Protein AF-A0A917YXZ0-F1 (afdb_monomer_lite)

Radius of gyration: 35.31 Å; chains: 1; bounding box: 69×23×116 Å

Structure (mmCIF, N/CA/C/O backbone):
data_AF-A0A917YXZ0-F1
#
_entry.id   AF-A0A917YXZ0-F1
#
loop_
_atom_site.group_PDB
_atom_site.id
_atom_site.type_symbol
_atom_site.label_atom_id
_atom_site.label_alt_id
_atom_site.label_comp_id
_atom_site.label_asym_id
_atom_site.label_entity_id
_atom_site.label_seq_id
_atom_site.pdbx_PDB_ins_code
_atom_site.Cartn_x
_atom_site.Cartn_y
_atom_site.Cartn_z
_atom_site.occupancy
_atom_site.B_iso_or_equiv
_atom_site.auth_seq_id
_atom_site.auth_comp_id
_atom_site.auth_asym_id
_atom_site.auth_atom_id
_atom_site.pdbx_PDB_model_num
ATOM 1 N N . MET A 1 1 ? -21.995 -8.760 22.470 1.00 63.03 1 MET A N 1
ATOM 2 C CA . MET A 1 1 ? -20.571 -9.175 22.550 1.00 63.03 1 MET A CA 1
ATOM 3 C C . MET A 1 1 ? -20.069 -10.001 21.354 1.00 63.03 1 MET A C 1
ATOM 5 O O . MET A 1 1 ? -19.238 -9.494 20.611 1.00 63.03 1 MET A O 1
ATOM 9 N N . LYS A 1 2 ? -20.557 -11.235 21.106 1.00 75.56 2 LYS A N 1
ATOM 10 C CA . LYS A 1 2 ? -19.988 -12.137 20.068 1.00 75.56 2 LYS A CA 1
ATOM 11 C C . LYS A 1 2 ? -20.005 -11.567 18.636 1.00 75.56 2 LYS A C 1
ATOM 13 O O . LYS A 1 2 ? -19.029 -11.730 17.913 1.00 75.56 2 LYS A O 1
ATOM 18 N N . MET A 1 3 ? -21.069 -10.856 18.247 1.00 84.69 3 MET A N 1
ATOM 19 C CA . MET A 1 3 ? -21.196 -10.276 16.897 1.00 84.69 3 MET A CA 1
ATOM 20 C C . MET A 1 3 ? -20.240 -9.100 16.643 1.00 84.69 3 MET A C 1
ATOM 22 O O . MET A 1 3 ? -19.597 -9.068 15.599 1.00 84.69 3 MET A O 1
ATOM 26 N N . LEU A 1 4 ? -20.081 -8.177 17.602 1.00 87.94 4 LEU A N 1
ATOM 27 C CA . LEU A 1 4 ? -19.155 -7.043 17.466 1.00 87.94 4 LEU A CA 1
ATOM 28 C C . LEU A 1 4 ? -17.694 -7.508 17.440 1.00 87.94 4 LEU A C 1
ATOM 30 O O . LEU A 1 4 ? -16.920 -7.037 16.615 1.00 87.94 4 LEU A O 1
ATOM 34 N N . ASN A 1 5 ? -17.336 -8.489 18.274 1.00 88.56 5 ASN A N 1
ATOM 35 C CA . ASN A 1 5 ? -15.998 -9.086 18.254 1.00 88.56 5 ASN A CA 1
ATOM 36 C C . ASN A 1 5 ? -15.719 -9.820 16.935 1.00 88.56 5 ASN A C 1
ATOM 38 O O . ASN A 1 5 ? -14.632 -9.694 16.377 1.00 88.56 5 ASN A O 1
ATOM 42 N N . ARG A 1 6 ? -16.708 -10.544 16.393 1.00 92.00 6 ARG A N 1
ATOM 43 C CA . ARG A 1 6 ? -16.583 -11.186 15.077 1.00 92.00 6 ARG A CA 1
ATOM 44 C C . ARG A 1 6 ? -16.395 -10.156 13.964 1.00 92.00 6 ARG A C 1
ATOM 46 O O . ARG A 1 6 ? -15.565 -10.361 13.085 1.00 92.00 6 ARG A O 1
ATOM 53 N N . TYR A 1 7 ? -17.134 -9.051 14.018 1.00 94.12 7 TYR A N 1
ATOM 54 C CA . TYR A 1 7 ? -16.997 -7.963 13.056 1.00 94.12 7 TYR A CA 1
ATOM 55 C C . TYR A 1 7 ? -15.631 -7.273 13.161 1.00 94.12 7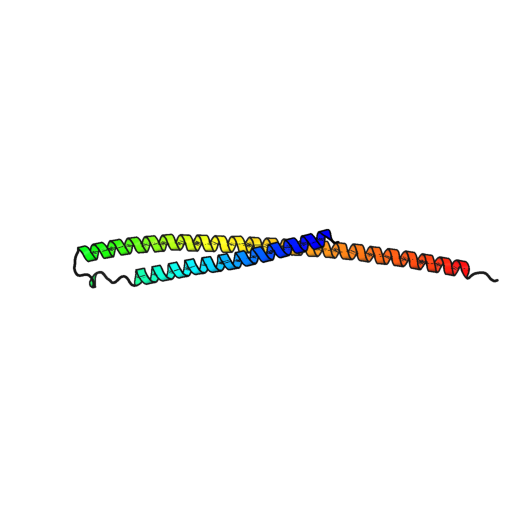 TYR A C 1
ATOM 57 O O . TYR A 1 7 ? -14.982 -7.081 12.141 1.00 94.12 7 TYR A O 1
ATOM 65 N N . LEU A 1 8 ? -15.149 -6.979 14.372 1.00 93.31 8 LEU A N 1
ATOM 66 C CA . LEU A 1 8 ? -13.801 -6.447 14.603 1.00 93.31 8 LEU A CA 1
ATOM 67 C C . LEU A 1 8 ? -12.717 -7.359 14.018 1.00 93.31 8 LEU A C 1
ATOM 69 O O . LEU A 1 8 ? -11.846 -6.874 13.303 1.00 93.31 8 LEU A O 1
ATOM 73 N N . ASN A 1 9 ? -12.813 -8.673 14.236 1.00 94.56 9 ASN A N 1
ATOM 74 C CA . ASN A 1 9 ? -11.885 -9.636 13.638 1.00 94.56 9 ASN A CA 1
ATOM 75 C C . ASN A 1 9 ? -11.921 -9.600 12.105 1.00 94.56 9 ASN A C 1
ATOM 77 O O . ASN A 1 9 ? -10.871 -9.612 11.469 1.00 94.56 9 ASN A O 1
ATOM 81 N N . LEU A 1 10 ? -13.110 -9.503 11.503 1.00 96.19 10 LEU A N 1
ATOM 82 C CA . LEU A 1 10 ? -13.244 -9.369 10.050 1.00 96.19 10 LEU A CA 1
ATOM 83 C C . LEU A 1 10 ? -12.592 -8.074 9.541 1.00 96.19 10 LEU A C 1
ATOM 85 O O . LEU A 1 10 ? -11.908 -8.076 8.519 1.00 96.19 10 LEU A O 1
ATOM 89 N N . GLN A 1 11 ? -12.777 -6.963 10.256 1.00 95.88 11 GLN A N 1
ATOM 90 C CA . GLN A 1 11 ? -12.166 -5.686 9.893 1.00 95.88 11 GLN A CA 1
ATOM 91 C C . GLN A 1 11 ? -10.645 -5.678 10.101 1.00 95.88 11 GLN A C 1
ATOM 93 O O . GLN A 1 11 ? -9.934 -4.999 9.356 1.00 95.88 11 GLN A O 1
ATOM 98 N N . GLN A 1 12 ? -10.131 -6.443 11.066 1.00 95.62 12 GLN A N 1
ATOM 99 C CA . GLN A 1 12 ? -8.696 -6.649 11.238 1.00 95.62 12 GLN A CA 1
ATOM 100 C C . GLN A 1 12 ? -8.116 -7.456 10.073 1.00 95.62 12 GLN A C 1
ATOM 102 O O . GLN A 1 12 ? -7.191 -6.992 9.421 1.00 95.62 12 GLN A O 1
ATOM 107 N N . GLN A 1 13 ? -8.738 -8.583 9.715 1.00 97.12 13 GLN A N 1
ATOM 108 C CA . GLN A 1 13 ? -8.329 -9.384 8.554 1.00 97.12 13 GLN A CA 1
ATOM 109 C C . GLN A 1 13 ? -8.344 -8.572 7.252 1.00 97.12 13 GLN A C 1
ATOM 111 O O . GLN A 1 13 ? -7.456 -8.706 6.409 1.00 97.12 13 GLN A O 1
ATOM 116 N N . LYS A 1 14 ? -9.343 -7.695 7.087 1.00 97.00 14 LYS A N 1
ATOM 117 C CA . LYS A 1 14 ? -9.402 -6.763 5.958 1.00 97.00 14 LYS A CA 1
ATOM 118 C C . LYS A 1 14 ? -8.198 -5.820 5.950 1.00 97.00 14 LYS A C 1
ATOM 120 O O . LYS A 1 14 ? -7.594 -5.636 4.896 1.00 97.00 14 LYS A O 1
ATOM 125 N N . LEU A 1 15 ? -7.845 -5.237 7.096 1.00 97.31 15 LEU A N 1
ATOM 126 C CA . LEU A 1 15 ? -6.673 -4.370 7.218 1.00 97.31 15 LEU A CA 1
ATOM 127 C C . LEU A 1 15 ? -5.381 -5.128 6.882 1.00 97.31 15 LEU A C 1
ATOM 129 O O . LEU A 1 15 ? -4.575 -4.619 6.107 1.00 97.31 15 LEU A O 1
ATOM 133 N N . ASP A 1 16 ? -5.227 -6.355 7.376 1.00 97.62 16 ASP A N 1
ATOM 134 C CA . ASP A 1 16 ? -4.055 -7.193 7.103 1.00 97.62 16 ASP A CA 1
ATOM 135 C C . ASP A 1 16 ? -3.930 -7.491 5.597 1.00 97.62 16 ASP A C 1
ATOM 137 O O . ASP A 1 16 ? -2.865 -7.335 4.997 1.00 97.62 16 ASP A O 1
ATOM 141 N N . SER A 1 17 ? -5.043 -7.828 4.937 1.00 97.94 17 SER A N 1
ATOM 142 C CA . SER A 1 17 ? -5.088 -8.018 3.481 1.00 97.94 17 SER A CA 1
ATOM 143 C C . SER A 1 17 ? -4.730 -6.736 2.714 1.00 97.94 17 SER A C 1
ATOM 145 O O . SER A 1 17 ? -3.980 -6.771 1.733 1.00 97.94 17 SER A O 1
ATOM 147 N N . MET A 1 18 ? -5.204 -5.577 3.181 1.00 97.81 18 MET A N 1
ATOM 148 C CA . MET A 1 18 ? -4.860 -4.280 2.595 1.00 97.81 18 MET A CA 1
ATOM 149 C C . MET A 1 18 ? -3.369 -3.945 2.750 1.00 97.81 18 MET A C 1
ATOM 151 O O . MET A 1 18 ? -2.782 -3.394 1.818 1.00 97.81 18 MET A O 1
ATOM 155 N N . GLN A 1 19 ? -2.747 -4.307 3.875 1.00 97.06 19 GLN A N 1
ATOM 156 C CA . GLN A 1 19 ? -1.309 -4.140 4.109 1.00 97.06 19 GLN A CA 1
ATOM 157 C C . GLN A 1 19 ? -0.470 -5.072 3.228 1.00 97.06 19 GLN A C 1
ATOM 159 O O . GLN A 1 19 ? 0.533 -4.648 2.655 1.00 97.06 19 GLN A O 1
ATOM 164 N N . GLN A 1 20 ? -0.905 -6.318 3.031 1.00 97.88 20 GLN A N 1
ATOM 165 C CA . GLN A 1 20 ? -0.258 -7.221 2.075 1.00 97.88 20 GLN A CA 1
ATOM 166 C C . GLN A 1 20 ? -0.314 -6.658 0.650 1.00 97.88 20 GLN A C 1
ATOM 168 O O . GLN A 1 20 ? 0.680 -6.694 -0.077 1.00 97.88 20 GLN A O 1
ATOM 173 N N . ARG A 1 21 ? -1.461 -6.094 0.245 1.00 97.19 21 ARG A N 1
ATOM 174 C CA . ARG A 1 21 ? -1.584 -5.401 -1.045 1.00 97.19 21 ARG A CA 1
ATOM 175 C C . ARG A 1 21 ? -0.655 -4.188 -1.128 1.00 97.19 21 ARG A C 1
ATOM 177 O O . ARG A 1 21 ? -0.019 -4.014 -2.162 1.00 97.19 21 ARG A O 1
ATOM 184 N N . GLN A 1 22 ? -0.540 -3.393 -0.062 1.00 97.25 22 GLN A N 1
ATOM 185 C CA . GLN A 1 22 ? 0.388 -2.256 0.002 1.00 97.25 22 GLN A CA 1
ATOM 186 C C . GLN A 1 22 ? 1.829 -2.696 -0.283 1.00 97.25 22 GLN A C 1
ATOM 188 O O . GLN A 1 22 ? 2.493 -2.100 -1.125 1.00 97.25 22 GLN A O 1
ATOM 193 N N . SER A 1 23 ? 2.285 -3.773 0.362 1.00 97.50 23 SER A N 1
ATOM 194 C CA . SER A 1 23 ? 3.632 -4.315 0.153 1.00 97.50 23 SER A CA 1
ATOM 195 C C . SER A 1 23 ? 3.855 -4.767 -1.296 1.00 97.50 23 SER A C 1
ATOM 197 O O . SER A 1 23 ? 4.877 -4.438 -1.898 1.00 97.50 23 SER A O 1
ATOM 199 N N . LYS A 1 24 ? 2.870 -5.443 -1.904 1.00 98.12 24 LYS A N 1
ATOM 200 C CA . LYS A 1 24 ? 2.939 -5.837 -3.322 1.00 98.12 24 LYS A CA 1
ATOM 201 C C . LYS A 1 24 ? 3.044 -4.629 -4.254 1.00 98.12 24 LYS A C 1
ATOM 203 O O . LYS A 1 24 ? 3.862 -4.646 -5.167 1.00 98.12 24 LYS A O 1
ATOM 208 N N . LEU A 1 25 ? 2.250 -3.584 -4.015 1.00 98.06 25 LEU A N 1
ATOM 209 C CA . LEU A 1 25 ? 2.283 -2.355 -4.814 1.00 98.06 25 LEU A CA 1
ATOM 210 C C . LEU A 1 25 ? 3.615 -1.611 -4.665 1.00 98.06 25 LEU A C 1
ATOM 212 O O . LEU A 1 25 ? 4.152 -1.125 -5.654 1.00 98.06 25 LEU A O 1
ATOM 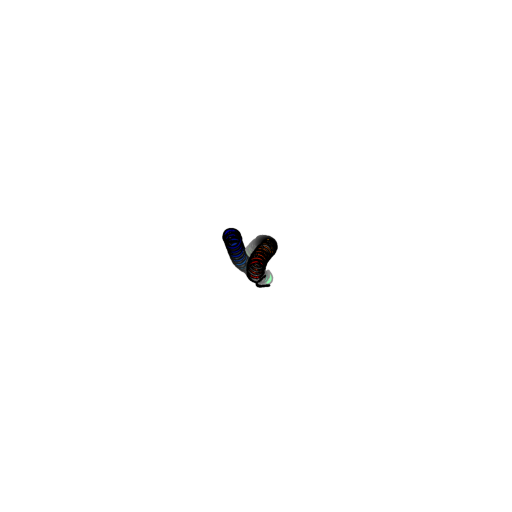216 N N . GLN A 1 26 ? 4.182 -1.563 -3.458 1.00 97.81 26 GLN A N 1
ATOM 217 C CA . GLN A 1 26 ? 5.509 -0.982 -3.228 1.00 97.81 26 GLN A CA 1
ATOM 218 C C . GLN A 1 26 ? 6.596 -1.741 -3.989 1.00 97.81 26 GLN A C 1
ATOM 220 O O . GLN A 1 26 ? 7.448 -1.122 -4.620 1.00 97.81 26 GLN A O 1
ATOM 225 N N . HIS A 1 27 ? 6.540 -3.076 -3.980 1.00 98.06 27 HIS A N 1
ATOM 226 C CA . HIS A 1 27 ? 7.477 -3.885 -4.750 1.00 98.06 27 HIS A CA 1
ATOM 227 C C . HIS A 1 27 ? 7.337 -3.639 -6.258 1.00 98.06 27 HIS A C 1
ATOM 229 O O . HIS A 1 27 ? 8.340 -3.474 -6.943 1.00 98.06 27 HIS A O 1
ATOM 235 N N . GLN A 1 28 ? 6.107 -3.551 -6.772 1.00 97.75 28 GLN A N 1
ATOM 236 C CA . GLN A 1 28 ? 5.859 -3.208 -8.177 1.00 97.75 28 GLN A CA 1
ATOM 237 C C . GLN A 1 28 ? 6.398 -1.820 -8.530 1.00 97.75 28 GLN A C 1
ATOM 239 O O . GLN A 1 28 ? 7.087 -1.675 -9.532 1.00 97.75 28 GLN A O 1
ATOM 244 N N . HIS A 1 29 ? 6.147 -0.813 -7.693 1.00 98.19 29 HIS A N 1
ATOM 245 C CA . HIS A 1 29 ? 6.694 0.525 -7.896 1.00 98.19 29 HIS A CA 1
ATOM 246 C C . HIS A 1 29 ? 8.228 0.505 -7.960 1.00 98.19 29 HIS A C 1
ATOM 248 O O . HIS A 1 29 ? 8.802 1.076 -8.886 1.00 98.19 29 HIS A O 1
ATOM 254 N N . GLN A 1 30 ? 8.886 -0.222 -7.048 1.00 98.06 30 GLN A N 1
ATOM 255 C CA . GLN A 1 30 ? 10.340 -0.381 -7.076 1.00 98.06 30 GLN A CA 1
ATOM 256 C C . GLN A 1 30 ? 10.821 -1.033 -8.378 1.00 98.06 30 GLN A C 1
ATOM 258 O O . GLN A 1 30 ? 11.753 -0.530 -8.996 1.00 98.06 30 GLN A O 1
ATOM 263 N N . GLN A 1 31 ? 10.154 -2.093 -8.844 1.00 98.12 31 GLN A N 1
ATOM 264 C CA . GLN A 1 31 ? 10.493 -2.733 -10.118 1.00 98.12 31 GLN A CA 1
ATOM 265 C C . GLN A 1 31 ? 10.382 -1.765 -11.304 1.00 98.12 31 GLN A C 1
ATOM 267 O O . GLN A 1 31 ? 11.228 -1.790 -12.198 1.00 98.12 31 GLN A O 1
ATOM 272 N N . GLU A 1 32 ? 9.358 -0.906 -11.338 1.00 97.81 32 GLU A N 1
ATOM 273 C CA . GLU A 1 32 ? 9.223 0.085 -12.411 1.00 97.81 32 GLU A CA 1
ATOM 274 C C . GLU A 1 32 ? 10.314 1.168 -12.338 1.00 97.81 32 GLU A C 1
ATOM 276 O O . GLU A 1 32 ? 10.798 1.600 -13.389 1.00 97.81 32 GLU A O 1
ATOM 281 N N . CYS A 1 33 ? 10.736 1.571 -11.133 1.00 97.75 33 CYS A N 1
ATOM 282 C CA . CYS A 1 33 ? 11.871 2.476 -10.918 1.00 97.75 33 CYS A CA 1
ATOM 283 C C . CYS A 1 33 ? 13.194 1.849 -11.376 1.00 97.75 33 CYS A C 1
ATOM 285 O O . CYS A 1 33 ? 13.972 2.498 -12.076 1.00 97.75 33 CYS A O 1
ATOM 287 N N . ASP A 1 34 ? 13.430 0.580 -11.039 1.00 97.94 34 ASP A N 1
ATOM 288 C CA . ASP A 1 34 ? 14.635 -0.150 -11.439 1.00 97.94 34 ASP A CA 1
ATOM 289 C C . ASP A 1 34 ? 14.708 -0.284 -12.966 1.00 97.94 34 ASP A C 1
ATOM 291 O O . ASP A 1 34 ? 15.752 -0.024 -13.566 1.00 97.94 34 ASP A O 1
ATOM 295 N N . ARG A 1 35 ? 13.582 -0.604 -13.622 1.00 97.12 35 ARG A N 1
ATOM 296 C CA . ARG A 1 35 ? 13.488 -0.631 -15.092 1.00 97.12 35 ARG A CA 1
ATOM 297 C C . ARG A 1 35 ? 13.787 0.728 -15.713 1.00 97.12 35 ARG A C 1
ATOM 299 O O . ARG A 1 35 ? 14.505 0.789 -16.708 1.00 97.12 35 ARG A O 1
ATOM 306 N N . LEU A 1 36 ? 13.252 1.813 -15.149 1.00 97.19 36 LEU A N 1
ATOM 307 C CA . LEU A 1 36 ? 13.542 3.162 -15.637 1.00 97.19 36 LEU A CA 1
ATOM 308 C C . LEU A 1 36 ? 15.036 3.483 -15.520 1.00 97.19 36 LEU A C 1
ATOM 310 O O . LEU A 1 36 ? 15.629 3.967 -16.480 1.00 97.19 36 LEU A O 1
ATOM 314 N N . SER A 1 37 ? 15.647 3.160 -14.378 1.00 96.38 37 SER A N 1
ATOM 315 C CA . SER A 1 37 ? 17.081 3.348 -14.141 1.00 96.38 37 SER A CA 1
ATOM 316 C C . SER A 1 37 ? 17.926 2.576 -15.159 1.00 96.38 37 SER A C 1
ATOM 318 O O . SER A 1 37 ? 18.840 3.138 -15.760 1.00 96.38 37 SER A O 1
ATOM 320 N N . GLN A 1 38 ? 17.575 1.318 -15.444 1.00 95.25 38 GLN A N 1
ATOM 321 C CA . GLN A 1 38 ? 18.248 0.515 -16.470 1.00 95.25 38 GLN A CA 1
ATOM 322 C C . GLN A 1 38 ? 18.114 1.133 -17.867 1.00 95.25 38 GLN A C 1
ATOM 324 O O . GLN A 1 38 ? 19.109 1.250 -18.581 1.00 95.25 38 GLN A O 1
ATOM 329 N N . LEU A 1 39 ? 16.915 1.580 -18.261 1.00 94.00 39 LEU A N 1
ATOM 330 C CA . LEU A 1 39 ? 16.711 2.245 -19.553 1.00 94.00 39 LEU A CA 1
ATOM 331 C C . LEU A 1 39 ? 17.529 3.535 -19.668 1.00 94.00 39 LEU A C 1
ATOM 333 O O . LEU A 1 39 ? 18.133 3.785 -20.710 1.00 94.00 39 LEU A O 1
ATOM 337 N N . GLN A 1 40 ? 17.605 4.324 -18.596 1.00 92.62 40 GLN A N 1
ATOM 338 C CA . GLN A 1 40 ? 18.422 5.535 -18.549 1.00 92.62 40 GLN A CA 1
ATOM 339 C C . GLN A 1 40 ? 19.916 5.216 -18.662 1.00 92.62 40 GLN A C 1
ATOM 341 O O . GLN A 1 40 ? 20.614 5.866 -19.434 1.00 92.62 40 GLN A O 1
ATOM 346 N N . GLN A 1 41 ? 20.399 4.177 -17.975 1.00 91.81 41 GLN A N 1
ATOM 347 C CA . GLN A 1 41 ? 21.782 3.712 -18.106 1.00 91.81 41 GLN A CA 1
ATOM 348 C C . GLN A 1 41 ? 22.098 3.261 -19.537 1.00 91.81 41 GLN A C 1
ATOM 350 O O . GLN A 1 41 ? 23.128 3.647 -20.086 1.00 91.81 41 GLN A O 1
ATOM 355 N N . HIS A 1 42 ? 21.200 2.507 -20.178 1.00 89.31 42 HIS A N 1
ATOM 356 C CA . HIS A 1 42 ? 21.349 2.123 -21.584 1.00 89.31 42 HIS A CA 1
ATOM 357 C C . HIS A 1 42 ? 21.337 3.336 -22.522 1.00 89.31 42 HIS A C 1
ATOM 359 O O . HIS A 1 42 ? 22.154 3.405 -23.440 1.00 89.31 42 HIS A O 1
ATOM 365 N N . ALA A 1 43 ? 20.460 4.312 -22.275 1.00 86.94 43 ALA A N 1
ATOM 366 C CA . ALA A 1 43 ? 20.400 5.547 -23.048 1.00 86.94 43 ALA A CA 1
ATOM 367 C C . ALA A 1 43 ? 21.701 6.359 -22.932 1.00 86.94 43 ALA A C 1
ATOM 369 O O . ALA A 1 43 ? 22.203 6.855 -23.939 1.00 86.94 43 ALA A O 1
ATOM 370 N N . SER A 1 44 ? 22.281 6.448 -21.732 1.00 85.44 44 SER A N 1
ATOM 371 C CA . SER A 1 44 ? 23.578 7.097 -21.501 1.00 85.44 44 SER A CA 1
ATOM 372 C C . SER A 1 44 ? 24.760 6.299 -22.061 1.00 85.44 44 SER A C 1
ATOM 374 O O . SER A 1 44 ? 25.765 6.891 -22.444 1.00 85.44 44 SER A O 1
ATOM 376 N N . GLY A 1 45 ? 24.648 4.969 -22.124 1.00 83.81 45 GLY A N 1
ATOM 377 C CA . GLY A 1 45 ? 25.670 4.072 -22.666 1.00 83.81 45 GLY A CA 1
ATOM 378 C C . GLY A 1 45 ? 25.709 3.998 -24.196 1.00 83.81 45 GLY A C 1
ATOM 379 O O . GLY A 1 45 ? 26.678 3.482 -24.754 1.00 83.81 45 GLY A O 1
ATOM 380 N N . LEU A 1 46 ? 24.691 4.514 -24.896 1.00 80.62 46 LEU A N 1
ATOM 381 C CA . LEU A 1 46 ? 24.713 4.640 -26.353 1.00 80.62 46 LEU A CA 1
ATOM 382 C C . LEU A 1 46 ? 25.815 5.613 -26.778 1.00 80.62 46 LEU A C 1
ATOM 384 O O . LEU A 1 46 ? 25.670 6.831 -26.636 1.00 80.62 46 LEU A O 1
ATOM 388 N N . GLY A 1 47 ? 26.890 5.046 -27.334 1.00 66.19 47 GLY A N 1
ATOM 389 C CA . GLY A 1 47 ? 28.098 5.746 -27.763 1.00 66.19 47 GLY A CA 1
ATOM 390 C C . GLY A 1 47 ? 27.848 7.006 -28.592 1.00 66.19 47 GLY A C 1
ATOM 391 O O . GLY A 1 47 ? 26.789 7.222 -29.182 1.00 66.19 47 GLY A O 1
ATOM 392 N N . ASN A 1 48 ? 28.850 7.878 -28.617 1.00 67.75 48 ASN A N 1
ATOM 393 C CA . ASN A 1 48 ? 28.770 9.162 -29.303 1.00 67.75 48 ASN A CA 1
ATOM 394 C C . ASN A 1 48 ? 28.870 8.979 -30.823 1.00 67.75 48 ASN A C 1
ATOM 396 O O . ASN A 1 48 ? 29.464 8.012 -31.300 1.00 67.75 48 ASN A O 1
ATOM 400 N N . ALA A 1 49 ? 28.361 9.949 -31.591 1.00 62.09 49 ALA A N 1
ATOM 401 C CA . ALA A 1 49 ? 28.469 9.968 -33.056 1.00 62.09 49 ALA A CA 1
ATOM 402 C C . ALA A 1 49 ? 29.916 9.766 -33.562 1.00 62.09 49 ALA A C 1
ATOM 404 O O . ALA A 1 49 ? 30.127 9.226 -34.639 1.00 62.09 49 ALA A O 1
ATOM 405 N N . SER A 1 50 ? 30.915 10.108 -32.747 1.00 61.84 50 SER A N 1
ATOM 406 C CA . SER A 1 50 ? 32.345 9.904 -32.998 1.00 61.84 50 SER A CA 1
ATOM 407 C C . SER A 1 50 ? 32.810 8.440 -33.022 1.00 61.84 50 SER A C 1
ATOM 409 O O . SER A 1 50 ? 33.933 8.180 -33.437 1.00 61.84 50 SER A O 1
ATOM 411 N N . THR A 1 51 ? 31.981 7.483 -32.598 1.00 67.25 51 THR A N 1
ATOM 412 C CA . THR A 1 51 ? 32.285 6.038 -32.685 1.00 67.25 51 THR A CA 1
ATOM 413 C C . THR A 1 51 ? 31.738 5.378 -33.952 1.00 67.25 51 THR A C 1
ATOM 415 O O . THR A 1 51 ? 32.083 4.235 -34.243 1.00 67.25 51 THR A O 1
ATOM 418 N N . VAL A 1 52 ? 30.910 6.086 -34.729 1.00 75.12 52 VAL A N 1
ATOM 419 C CA . VAL A 1 52 ? 30.240 5.544 -35.913 1.00 75.12 52 VAL A CA 1
ATOM 420 C C . VAL A 1 52 ? 30.633 6.350 -37.148 1.00 75.12 52 VAL A C 1
ATOM 422 O O . VAL A 1 52 ? 30.162 7.459 -37.366 1.00 75.12 52 VAL A O 1
ATOM 425 N N . ASN A 1 53 ? 31.485 5.763 -37.987 1.00 76.44 53 ASN A N 1
ATOM 426 C CA . ASN A 1 53 ? 32.095 6.452 -39.131 1.00 76.44 53 ASN A CA 1
ATOM 427 C C . ASN A 1 53 ? 31.289 6.353 -40.440 1.00 76.44 53 ASN A C 1
ATOM 429 O O . ASN A 1 53 ? 31.782 6.759 -41.490 1.00 76.44 53 ASN A O 1
ATOM 433 N N . ASN A 1 54 ? 30.073 5.796 -40.418 1.00 84.69 54 ASN A N 1
ATOM 434 C CA . ASN A 1 54 ? 29.231 5.670 -41.609 1.00 84.69 54 ASN A CA 1
ATOM 435 C C . ASN A 1 54 ? 27.843 6.302 -41.409 1.00 84.69 54 ASN A C 1
ATOM 437 O O . ASN A 1 54 ? 27.267 6.278 -40.321 1.00 84.69 54 ASN A O 1
ATOM 441 N N . ALA A 1 55 ? 27.301 6.880 -42.485 1.00 82.00 55 ALA A N 1
ATOM 442 C CA . ALA A 1 55 ? 26.045 7.631 -42.449 1.00 82.00 55 ALA A CA 1
ATOM 443 C C . ALA A 1 55 ? 24.843 6.771 -42.017 1.00 82.00 55 ALA A C 1
ATOM 445 O O . ALA A 1 55 ? 24.020 7.225 -41.225 1.00 82.00 55 ALA A O 1
ATOM 446 N N . MET A 1 56 ? 24.771 5.510 -42.467 1.00 86.00 56 MET A N 1
ATOM 447 C CA . MET A 1 56 ? 23.710 4.586 -42.042 1.00 86.00 56 MET A CA 1
ATOM 448 C C . MET A 1 56 ? 23.778 4.272 -40.545 1.00 86.00 56 MET A C 1
ATOM 450 O O . MET A 1 56 ? 22.751 4.216 -39.876 1.00 86.00 56 MET A O 1
ATOM 454 N N . GLY A 1 57 ? 24.973 4.096 -39.987 1.00 84.19 57 GLY A N 1
ATOM 455 C CA . GLY A 1 57 ? 25.150 3.848 -38.564 1.00 84.19 57 GLY A CA 1
ATOM 456 C C . GLY A 1 57 ? 24.787 5.068 -37.720 1.00 84.19 57 GLY A C 1
ATOM 457 O O . GLY A 1 57 ? 24.173 4.905 -36.671 1.00 84.19 57 GLY A O 1
ATOM 458 N N . LEU A 1 58 ? 25.095 6.283 -38.185 1.00 84.44 58 LEU A N 1
ATOM 459 C CA . LEU A 1 58 ? 24.659 7.521 -37.529 1.00 84.44 58 LEU A CA 1
ATOM 460 C C . LEU A 1 58 ? 23.131 7.665 -37.549 1.00 84.44 58 LEU A C 1
ATOM 462 O O . LEU A 1 58 ? 22.534 8.024 -36.533 1.00 84.44 58 LEU A O 1
ATOM 466 N N . GLN A 1 59 ? 22.489 7.329 -38.671 1.00 86.25 59 GLN A N 1
ATOM 467 C CA . GLN A 1 59 ? 21.031 7.322 -38.790 1.00 86.25 59 GLN A CA 1
ATOM 468 C C . GLN A 1 59 ? 20.392 6.287 -37.852 1.00 86.25 59 GLN A C 1
ATOM 470 O O . GLN A 1 59 ? 19.453 6.614 -37.125 1.00 86.25 59 GLN A O 1
ATOM 475 N N . ASN A 1 60 ? 20.937 5.069 -37.806 1.00 87.69 60 ASN A N 1
ATOM 476 C CA . ASN A 1 60 ? 20.476 4.013 -36.904 1.00 87.69 60 ASN A CA 1
ATOM 477 C C . ASN A 1 60 ? 20.664 4.408 -35.435 1.00 87.69 60 ASN A C 1
ATOM 479 O O . ASN A 1 60 ? 19.742 4.258 -34.639 1.00 87.69 60 ASN A O 1
ATOM 483 N N . LEU A 1 61 ? 21.823 4.965 -35.076 1.00 87.12 61 LEU A N 1
ATOM 484 C CA . LEU A 1 61 ? 22.099 5.447 -33.724 1.00 87.12 61 LEU A CA 1
ATOM 485 C C . LEU A 1 61 ? 21.114 6.548 -33.307 1.00 87.12 61 LEU A C 1
ATOM 487 O O . LEU A 1 61 ? 20.605 6.524 -32.187 1.00 87.12 61 LEU A O 1
ATOM 491 N N . SER A 1 62 ? 20.811 7.485 -34.210 1.00 86.56 62 SER A N 1
ATOM 492 C CA . SER A 1 62 ? 19.802 8.524 -33.982 1.00 86.56 62 SER A CA 1
ATOM 493 C C . SER A 1 62 ? 18.417 7.919 -33.757 1.00 86.56 62 SER A C 1
ATOM 495 O O . SER A 1 62 ? 17.753 8.270 -32.786 1.00 86.56 62 SER A O 1
ATOM 497 N N . ALA A 1 63 ? 17.990 6.986 -34.612 1.00 88.75 63 ALA A N 1
ATOM 498 C CA . ALA A 1 63 ? 16.684 6.341 -34.494 1.00 88.75 63 ALA A CA 1
ATOM 499 C C . ALA A 1 63 ? 16.549 5.561 -33.177 1.00 88.75 63 ALA A C 1
ATOM 501 O O . ALA A 1 63 ? 15.543 5.688 -32.478 1.00 88.75 63 ALA A O 1
ATOM 502 N N . VAL A 1 64 ? 17.589 4.815 -32.797 1.00 89.88 64 VAL A N 1
ATOM 503 C CA . VAL A 1 64 ? 17.638 4.062 -31.538 1.00 89.88 64 VAL A CA 1
ATOM 504 C C . VAL A 1 64 ? 17.609 5.000 -30.329 1.00 89.88 64 VAL A C 1
ATOM 506 O O . VAL A 1 64 ? 16.887 4.725 -29.374 1.00 89.88 64 VAL A O 1
ATOM 509 N N . ARG A 1 65 ? 18.320 6.136 -30.366 1.00 89.69 65 ARG A N 1
ATOM 510 C CA . ARG A 1 65 ? 18.257 7.154 -29.301 1.00 89.69 65 ARG A CA 1
ATOM 511 C C . ARG A 1 65 ? 16.850 7.709 -29.124 1.00 89.69 65 ARG A C 1
ATOM 513 O O . ARG A 1 65 ? 16.360 7.746 -28.000 1.00 89.69 65 ARG A O 1
ATOM 520 N N . THR A 1 66 ? 16.187 8.090 -30.215 1.00 90.62 66 THR A N 1
ATOM 521 C CA . THR A 1 66 ? 14.808 8.590 -30.159 1.00 90.62 66 THR A CA 1
ATOM 522 C C . THR A 1 66 ? 13.853 7.539 -29.591 1.00 90.62 66 THR A C 1
ATOM 524 O O . THR A 1 66 ? 13.034 7.857 -28.732 1.00 90.62 66 THR A O 1
ATOM 527 N N . GLN A 1 67 ? 13.981 6.276 -30.011 1.00 92.25 67 GLN A N 1
ATOM 528 C CA . GLN A 1 67 ? 13.159 5.181 -29.485 1.00 92.25 67 GLN A CA 1
ATOM 529 C C . GLN A 1 67 ? 13.406 4.933 -27.993 1.00 92.25 67 GLN A C 1
ATOM 531 O O . GLN A 1 67 ? 12.452 4.801 -27.230 1.00 92.25 67 GLN A O 1
ATOM 536 N N . LEU A 1 68 ? 14.666 4.902 -27.554 1.00 92.12 68 LEU A N 1
ATOM 537 C CA . LEU A 1 68 ? 14.998 4.715 -26.141 1.00 92.12 68 LEU A CA 1
ATOM 538 C C . LEU A 1 68 ? 14.532 5.882 -25.276 1.00 92.12 68 LEU A C 1
ATOM 540 O O . LEU A 1 68 ? 14.044 5.654 -24.173 1.00 92.12 68 LEU A O 1
ATOM 544 N N . GLN A 1 69 ? 14.613 7.113 -25.777 1.00 91.88 69 GLN A N 1
ATOM 545 C CA . GLN A 1 69 ? 14.073 8.271 -25.075 1.00 91.88 69 GLN A CA 1
ATOM 546 C C . GLN A 1 69 ? 12.550 8.165 -24.906 1.00 91.88 69 GLN A C 1
ATOM 548 O O . GLN A 1 69 ? 12.055 8.331 -23.792 1.00 91.88 69 GLN A O 1
ATOM 553 N N . ALA A 1 70 ? 11.821 7.780 -25.958 1.00 94.62 70 ALA A N 1
ATOM 554 C CA . ALA A 1 70 ? 10.380 7.538 -25.870 1.00 94.62 70 ALA A CA 1
ATOM 555 C C . ALA A 1 70 ? 10.035 6.409 -24.875 1.00 94.62 70 ALA A C 1
ATOM 557 O O . ALA A 1 70 ? 9.076 6.520 -24.110 1.00 94.62 70 ALA A O 1
ATOM 558 N N . LEU A 1 71 ? 10.839 5.339 -24.833 1.00 95.56 71 LEU A N 1
ATOM 559 C CA . LEU A 1 71 ? 10.682 4.261 -23.851 1.00 95.56 71 LEU A CA 1
ATOM 560 C C . LEU A 1 71 ? 10.931 4.743 -22.417 1.00 95.56 71 LEU A C 1
ATOM 562 O O . LEU A 1 71 ? 10.166 4.384 -21.523 1.00 95.56 71 LEU A O 1
ATOM 566 N N . CYS A 1 72 ? 11.953 5.572 -22.186 1.00 95.88 72 CYS A N 1
ATOM 567 C CA . CYS A 1 72 ? 12.210 6.193 -20.885 1.00 95.88 72 CYS A CA 1
ATOM 568 C C . CYS A 1 72 ? 11.031 7.060 -20.431 1.00 95.88 72 CYS A C 1
ATOM 570 O O . CYS A 1 72 ? 10.601 6.954 -19.284 1.00 95.88 72 CYS A O 1
ATOM 572 N N . GLU A 1 73 ? 10.478 7.886 -21.319 1.00 96.06 73 GLU A N 1
ATOM 573 C CA . GLU A 1 73 ? 9.317 8.731 -21.019 1.00 96.06 73 GLU A CA 1
ATOM 574 C C . GLU A 1 73 ? 8.086 7.885 -20.668 1.00 96.06 73 GLU A C 1
ATOM 576 O O . GLU A 1 73 ? 7.460 8.089 -19.625 1.00 96.06 73 GLU A O 1
ATOM 581 N N . GLN A 1 74 ? 7.782 6.868 -21.480 1.00 97.50 74 GLN A N 1
ATOM 582 C CA . GLN A 1 74 ? 6.684 5.941 -21.212 1.00 97.50 74 GLN A CA 1
ATOM 583 C C . GLN A 1 74 ? 6.876 5.200 -19.882 1.00 97.50 74 GLN A C 1
ATOM 585 O O . GLN A 1 74 ? 5.924 5.018 -19.119 1.00 97.50 74 GLN A O 1
ATOM 590 N N . GLN A 1 75 ? 8.101 4.767 -19.589 1.00 97.75 75 GLN A N 1
ATOM 591 C CA . GLN A 1 75 ? 8.425 4.090 -18.342 1.00 97.75 75 GLN A CA 1
ATOM 592 C C . GLN A 1 75 ? 8.311 5.044 -17.141 1.00 97.75 75 GLN A C 1
ATOM 594 O O . GLN A 1 75 ? 7.798 4.645 -16.096 1.00 97.75 75 GLN A O 1
ATOM 599 N N . GLY A 1 76 ? 8.679 6.318 -17.299 1.00 98.12 76 GLY A N 1
ATOM 600 C CA . GLY A 1 76 ? 8.457 7.363 -16.297 1.00 98.12 76 GLY A CA 1
ATOM 601 C C . GLY A 1 76 ? 6.976 7.550 -15.953 1.00 98.12 76 GLY A C 1
ATOM 602 O O . GLY A 1 76 ? 6.620 7.647 -14.778 1.00 98.12 76 GLY A O 1
ATOM 603 N N . LEU A 1 77 ? 6.088 7.499 -16.952 1.00 98.06 77 LEU A N 1
ATOM 604 C C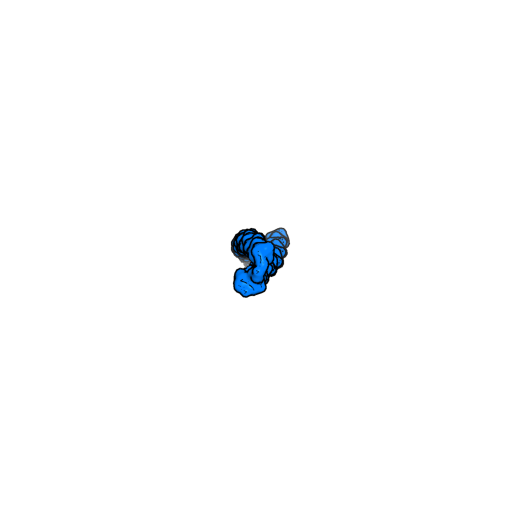A . LEU A 1 77 ? 4.640 7.531 -16.717 1.00 98.06 77 LEU A CA 1
ATOM 605 C C . LEU A 1 77 ? 4.158 6.315 -15.912 1.00 98.06 77 LEU A C 1
ATOM 607 O O . LEU A 1 77 ? 3.339 6.472 -15.007 1.00 98.06 77 LEU A O 1
ATOM 611 N N . LYS A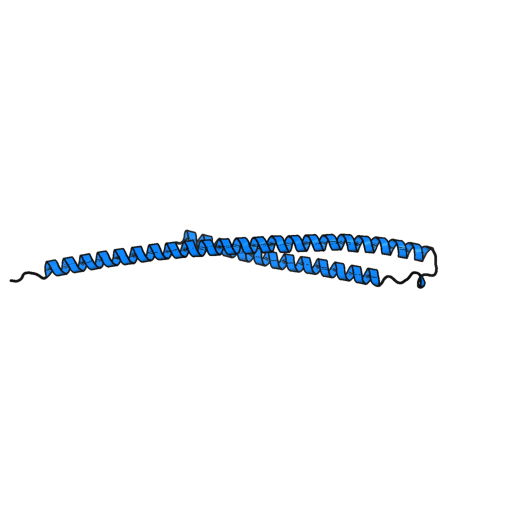 1 78 ? 4.684 5.114 -16.185 1.00 97.81 78 LYS A N 1
ATOM 612 C CA . LYS A 1 78 ? 4.352 3.907 -15.404 1.00 97.81 78 LYS A CA 1
ATOM 613 C C . LYS A 1 78 ? 4.808 4.018 -13.951 1.00 97.81 78 LYS A C 1
ATOM 615 O O . LYS A 1 78 ? 4.054 3.650 -13.054 1.00 97.81 78 LYS A O 1
ATOM 620 N 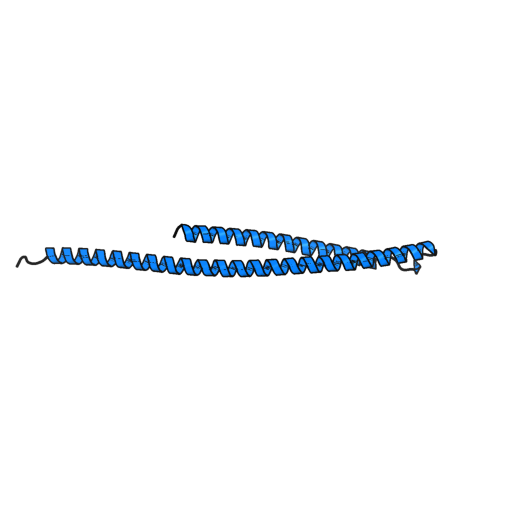N . VAL A 1 79 ? 6.002 4.564 -13.711 1.00 98.44 79 VAL A N 1
ATOM 621 C CA . VAL A 1 79 ? 6.503 4.837 -12.354 1.00 98.44 79 VAL A CA 1
ATOM 622 C C . VAL A 1 79 ? 5.563 5.785 -11.611 1.00 98.44 79 VAL A C 1
ATOM 624 O O . VAL A 1 79 ? 5.179 5.493 -10.478 1.00 98.44 79 VAL A O 1
ATOM 627 N N . ALA A 1 80 ? 5.140 6.876 -12.257 1.00 98.25 80 ALA A N 1
ATOM 628 C CA . ALA A 1 80 ? 4.212 7.840 -11.669 1.00 98.25 80 ALA A CA 1
ATOM 629 C C . ALA A 1 80 ? 2.842 7.214 -11.346 1.00 98.25 80 ALA A C 1
ATOM 631 O O . ALA A 1 80 ? 2.293 7.440 -10.267 1.00 98.25 80 ALA A O 1
ATOM 632 N N . GLN A 1 81 ? 2.308 6.380 -12.243 1.00 98.19 81 GLN A N 1
ATOM 633 C CA . GLN A 1 81 ? 1.065 5.639 -12.007 1.00 98.19 81 GLN A CA 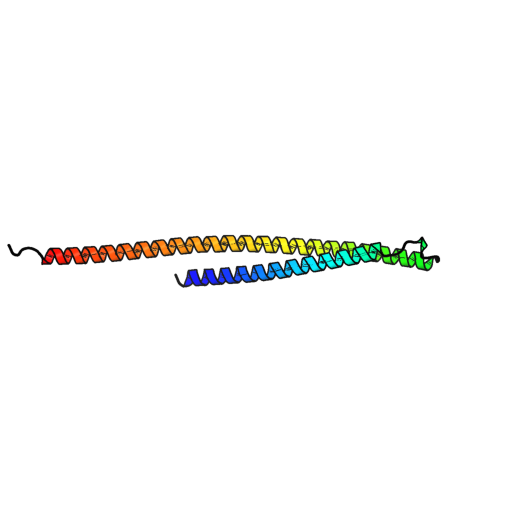1
ATOM 634 C C . GLN A 1 81 ? 1.196 4.655 -10.834 1.00 98.19 81 GLN A C 1
ATOM 636 O O . GLN A 1 81 ? 0.302 4.576 -9.990 1.00 98.19 81 GLN A O 1
ATOM 641 N N . ALA A 1 82 ? 2.317 3.933 -10.749 1.00 97.81 82 ALA A N 1
ATOM 642 C CA . ALA A 1 82 ? 2.587 3.014 -9.647 1.00 97.81 82 ALA A CA 1
ATOM 643 C C . ALA A 1 82 ? 2.710 3.751 -8.300 1.00 97.81 82 ALA A C 1
ATOM 645 O O . ALA A 1 82 ? 2.124 3.305 -7.312 1.00 97.81 82 ALA A O 1
ATOM 646 N N . ASP A 1 83 ? 3.392 4.903 -8.257 1.00 98.06 83 ASP A N 1
ATOM 647 C CA . ASP A 1 83 ? 3.480 5.747 -7.052 1.00 98.06 83 ASP A CA 1
ATOM 648 C C . ASP A 1 83 ? 2.094 6.236 -6.610 1.00 98.06 83 ASP A C 1
ATOM 650 O O . ASP A 1 83 ? 1.726 6.142 -5.436 1.00 98.06 83 ASP A O 1
ATOM 654 N N . GLN A 1 84 ? 1.271 6.698 -7.557 1.00 98.31 84 GLN A N 1
ATOM 655 C CA . GLN A 1 84 ? -0.092 7.130 -7.259 1.00 98.31 84 GLN A CA 1
ATOM 656 C C . GLN A 1 84 ? -0.916 6.004 -6.614 1.00 98.31 84 GLN A C 1
ATOM 658 O O . GLN A 1 84 ? -1.620 6.245 -5.627 1.00 98.31 84 GLN A O 1
ATOM 663 N N . GLU A 1 85 ? -0.814 4.775 -7.123 1.00 97.69 85 GLU A N 1
ATOM 664 C CA . GLU A 1 85 ? -1.543 3.630 -6.573 1.00 97.69 85 GLU A CA 1
ATOM 665 C C . GLU A 1 85 ? -1.037 3.239 -5.175 1.00 97.69 85 GLU A C 1
ATOM 667 O O . GLU A 1 85 ? -1.847 2.978 -4.280 1.00 97.69 85 GLU A O 1
ATOM 672 N N . VAL A 1 86 ? 0.282 3.284 -4.943 1.00 98.00 86 VAL A N 1
ATOM 673 C CA . VAL A 1 86 ? 0.891 3.087 -3.614 1.00 98.00 86 VAL A CA 1
ATOM 674 C C . VAL A 1 86 ? 0.352 4.107 -2.610 1.00 98.00 86 VAL A C 1
ATOM 676 O O . VAL A 1 86 ? -0.028 3.735 -1.494 1.00 98.00 86 VAL A O 1
ATOM 679 N N . ARG A 1 87 ? 0.274 5.388 -2.988 1.00 98.06 87 ARG A N 1
ATOM 680 C CA . ARG A 1 87 ? -0.260 6.452 -2.121 1.00 98.06 87 ARG A CA 1
ATOM 681 C C . ARG A 1 87 ? -1.744 6.264 -1.837 1.00 98.06 87 ARG A C 1
ATOM 683 O O . ARG A 1 87 ? -2.169 6.405 -0.689 1.00 98.06 87 ARG A O 1
ATOM 690 N N . ARG A 1 88 ? -2.534 5.916 -2.857 1.00 98.06 88 ARG A N 1
ATOM 691 C CA . ARG A 1 88 ? -3.973 5.661 -2.711 1.00 98.06 88 ARG A CA 1
ATOM 692 C C . ARG A 1 88 ? -4.235 4.502 -1.752 1.00 98.06 88 ARG A C 1
ATOM 694 O O . ARG A 1 88 ? -5.057 4.629 -0.843 1.00 98.06 88 ARG A O 1
ATOM 701 N N . GLN A 1 89 ? -3.509 3.397 -1.911 1.00 97.81 89 GLN A N 1
ATOM 702 C CA . GLN A 1 89 ? -3.643 2.244 -1.027 1.00 97.81 89 GLN A CA 1
ATOM 703 C C . GLN A 1 89 ? -3.185 2.578 0.404 1.00 97.81 89 GLN A C 1
ATOM 705 O O . GLN A 1 89 ? -3.870 2.201 1.357 1.00 97.81 89 GLN A O 1
ATOM 710 N N . GLN A 1 90 ? -2.122 3.372 0.577 1.00 97.50 90 GLN A N 1
ATOM 711 C CA . GLN A 1 90 ? -1.672 3.818 1.899 1.00 97.50 90 GLN A CA 1
ATOM 712 C C . GLN A 1 90 ? -2.754 4.633 2.618 1.00 97.50 90 GLN A C 1
ATOM 714 O O . GLN A 1 90 ? -3.038 4.395 3.794 1.00 97.50 90 GLN A O 1
ATOM 719 N N . GLN A 1 91 ? -3.394 5.572 1.916 1.00 98.00 91 GLN A N 1
ATOM 720 C CA . GLN A 1 91 ? -4.499 6.360 2.467 1.00 98.00 91 GLN A CA 1
ATOM 721 C C . GLN A 1 91 ? -5.680 5.470 2.872 1.00 98.00 91 GLN A C 1
ATOM 723 O O . GLN A 1 91 ? -6.239 5.645 3.958 1.00 98.00 91 GLN A O 1
ATOM 728 N N . ALA A 1 92 ? -6.022 4.477 2.046 1.00 97.44 92 ALA A N 1
ATOM 729 C CA . ALA A 1 92 ? -7.074 3.515 2.357 1.00 97.44 92 ALA A CA 1
ATOM 730 C C . ALA A 1 92 ? -6.744 2.682 3.611 1.00 97.44 92 ALA A C 1
ATOM 732 O O . ALA A 1 92 ? -7.607 2.506 4.473 1.00 97.44 92 ALA A O 1
ATOM 733 N N . CYS A 1 93 ? -5.496 2.222 3.761 1.00 97.56 93 CYS A N 1
ATOM 734 C CA . CYS A 1 93 ? -5.030 1.515 4.960 1.00 97.56 93 CYS A CA 1
ATOM 735 C C . CYS A 1 93 ? -5.165 2.383 6.219 1.00 97.56 93 CYS A C 1
ATOM 737 O O . CYS A 1 93 ? -5.674 1.920 7.238 1.00 97.56 93 CYS A O 1
ATOM 739 N N . VAL A 1 94 ? -4.761 3.656 6.149 1.00 97.75 94 VAL A N 1
ATOM 740 C CA . VAL A 1 94 ? -4.884 4.600 7.273 1.00 97.75 94 VAL A CA 1
ATOM 741 C C . VAL A 1 94 ? -6.350 4.833 7.643 1.00 97.75 94 VAL A C 1
ATOM 743 O O . VAL A 1 94 ? -6.693 4.832 8.827 1.00 97.75 94 VAL A O 1
ATOM 746 N N . ALA A 1 95 ? -7.229 5.004 6.655 1.00 97.75 95 ALA A N 1
ATOM 747 C CA . ALA A 1 95 ? -8.660 5.167 6.895 1.00 97.75 95 ALA A CA 1
ATOM 748 C C . ALA A 1 95 ? -9.269 3.925 7.570 1.00 97.75 95 ALA A C 1
ATOM 750 O O . ALA A 1 95 ? -9.989 4.054 8.562 1.00 97.75 95 ALA A O 1
ATOM 751 N N . GLN A 1 96 ? -8.924 2.726 7.093 1.00 97.31 96 GLN A N 1
ATOM 752 C CA . GLN A 1 96 ? -9.386 1.468 7.680 1.00 97.31 96 GLN A CA 1
ATOM 753 C C . GLN A 1 96 ? -8.857 1.273 9.110 1.00 97.31 96 GLN A C 1
ATOM 755 O O . GLN A 1 96 ? -9.611 0.861 9.987 1.00 97.31 96 GLN A O 1
ATOM 760 N N . LEU A 1 97 ? -7.598 1.628 9.384 1.00 97.50 97 LEU A N 1
ATOM 761 C CA . LEU A 1 97 ? -7.034 1.579 10.736 1.00 97.50 97 LEU A CA 1
ATOM 762 C C . LEU A 1 97 ? -7.803 2.492 11.703 1.00 97.50 97 LEU A C 1
ATOM 764 O O . LEU A 1 97 ? -8.158 2.070 12.804 1.00 97.50 97 LEU A O 1
ATOM 768 N N . ARG A 1 98 ? -8.095 3.732 11.290 1.00 97.44 98 ARG A N 1
ATOM 769 C CA . ARG A 1 98 ? -8.894 4.678 12.090 1.00 97.44 98 ARG A CA 1
ATOM 770 C C . ARG A 1 98 ? -10.296 4.138 12.359 1.00 97.44 98 ARG A C 1
ATOM 772 O O . ARG A 1 98 ? -10.787 4.245 13.480 1.00 97.44 98 ARG A O 1
ATOM 779 N N . TYR A 1 99 ? -10.916 3.528 11.352 1.00 96.88 99 TYR A N 1
ATOM 780 C CA . TYR A 1 99 ? -12.217 2.884 11.497 1.00 96.88 99 TYR A CA 1
ATOM 781 C C . TYR A 1 99 ? -12.178 1.735 12.517 1.00 96.88 99 TYR A C 1
ATOM 783 O O . TYR A 1 99 ? -12.999 1.710 13.434 1.00 96.88 99 TYR A O 1
ATOM 791 N N . ASN A 1 100 ? -11.184 0.842 12.430 1.00 96.31 100 ASN A N 1
ATOM 792 C CA . ASN A 1 100 ? -11.003 -0.256 13.386 1.00 96.31 100 ASN A CA 1
ATOM 793 C C . ASN A 1 100 ? -10.819 0.272 14.816 1.00 96.31 100 ASN A C 1
ATOM 795 O O . ASN A 1 100 ? -11.479 -0.209 15.735 1.00 96.31 100 ASN A O 1
ATOM 799 N N . LYS A 1 101 ? -10.004 1.319 15.000 1.00 96.19 101 LYS A N 1
ATOM 800 C CA . LYS A 1 101 ? -9.830 1.988 16.301 1.00 96.19 101 LYS A CA 1
ATOM 801 C C . LYS A 1 101 ? -11.143 2.550 16.848 1.00 96.19 101 LYS A C 1
ATOM 803 O O . LYS A 1 101 ? -11.421 2.416 18.036 1.00 96.19 101 LYS A O 1
ATOM 808 N N . GLY A 1 102 ? -11.982 3.129 15.990 1.00 95.81 102 GLY A N 1
ATOM 809 C CA . GLY A 1 102 ? -13.320 3.577 16.378 1.00 95.81 102 GLY A CA 1
ATOM 810 C C . GLY A 1 102 ? -14.203 2.433 16.890 1.00 95.81 102 GLY A C 1
ATOM 811 O O . GLY A 1 102 ? -14.878 2.581 17.908 1.00 95.81 102 GLY A O 1
ATOM 812 N N . LEU A 1 103 ? -14.164 1.274 16.228 1.00 94.56 103 LEU A N 1
ATOM 813 C CA . LEU A 1 103 ? -14.910 0.085 16.652 1.00 94.56 103 LEU A CA 1
ATOM 814 C C . LEU A 1 103 ? -14.413 -0.485 17.987 1.00 94.56 103 LEU A C 1
ATOM 816 O O . LEU A 1 103 ? -15.235 -0.910 18.798 1.00 94.56 103 LEU A O 1
ATOM 820 N N . GLU A 1 104 ? -13.101 -0.473 18.235 1.00 94.38 104 GLU A N 1
ATOM 821 C CA . GLU A 1 104 ? -12.520 -0.874 19.526 1.00 94.38 104 GLU A CA 1
ATOM 822 C C . GLU A 1 104 ? -13.075 -0.012 20.666 1.00 94.38 104 GLU A C 1
ATOM 824 O O . GLU A 1 104 ? -13.567 -0.546 21.656 1.00 94.38 104 GLU A O 1
ATOM 829 N N . VAL A 1 105 ? -13.124 1.311 20.482 1.00 95.62 105 VAL A N 1
ATOM 830 C CA . VAL A 1 105 ? -13.696 2.234 21.477 1.00 95.62 105 VAL A CA 1
ATOM 831 C C . VAL A 1 105 ? -15.177 1.942 21.739 1.00 95.62 105 VAL A C 1
ATOM 833 O O . VAL A 1 105 ? -15.634 2.002 22.883 1.00 95.62 105 VAL A O 1
ATOM 836 N N . VAL A 1 106 ? -15.956 1.633 20.697 1.00 94.56 106 VAL A N 1
ATOM 837 C CA . VAL A 1 106 ? -17.376 1.272 20.853 1.00 94.56 106 VAL A CA 1
ATOM 838 C C . VAL A 1 106 ? -17.524 -0.032 21.635 1.00 94.56 106 VAL A C 1
ATOM 840 O O . VAL A 1 106 ? -18.355 -0.099 22.545 1.00 94.56 106 VAL A O 1
ATOM 843 N N . ARG A 1 107 ? -16.706 -1.043 21.319 1.00 93.69 107 ARG A N 1
ATOM 844 C CA . ARG A 1 107 ? -16.669 -2.310 22.056 1.00 93.69 107 ARG A CA 1
ATOM 845 C C . ARG A 1 107 ? -16.379 -2.055 23.530 1.00 93.69 107 ARG A C 1
ATOM 847 O O . ARG A 1 107 ? -17.151 -2.516 24.364 1.00 93.69 107 ARG A O 1
ATOM 854 N N . ASP A 1 108 ? -15.335 -1.298 23.844 1.00 93.44 108 ASP A N 1
ATOM 855 C CA . ASP A 1 108 ? -14.896 -1.069 25.225 1.00 93.44 108 ASP A CA 1
ATOM 856 C C . ASP A 1 108 ? -15.982 -0.363 26.044 1.00 93.44 108 ASP A C 1
ATOM 858 O O . ASP A 1 108 ? -16.356 -0.823 27.123 1.00 93.44 108 ASP A O 1
ATOM 862 N N . LYS A 1 109 ? -16.622 0.665 25.470 1.00 94.19 109 LYS A N 1
ATOM 863 C CA . LYS A 1 109 ? -17.779 1.328 26.096 1.00 94.19 109 LYS A CA 1
ATOM 864 C C . LYS A 1 109 ? -18.936 0.368 26.363 1.00 94.19 109 LYS A C 1
ATOM 866 O O . LYS A 1 109 ? -19.656 0.535 27.348 1.00 94.19 109 LYS A O 1
ATOM 871 N N . GLN A 1 110 ? -19.166 -0.604 25.484 1.00 90.62 110 GLN A N 1
ATOM 872 C CA . GLN A 1 110 ? -20.219 -1.595 25.671 1.00 90.62 110 GLN A CA 1
ATOM 873 C C . GLN A 1 110 ? -19.854 -2.606 26.767 1.00 90.62 110 GLN A C 1
ATOM 875 O O . GLN A 1 110 ? -20.705 -2.906 27.604 1.00 90.62 110 GLN A O 1
ATOM 880 N N . GLN A 1 111 ? -18.596 -3.053 26.826 1.00 92.25 111 GLN A N 1
ATOM 881 C CA . GLN A 1 111 ? -18.100 -3.915 27.905 1.00 92.25 111 GLN A CA 1
ATOM 882 C C . GLN A 1 111 ? -18.207 -3.234 29.271 1.00 92.25 111 GLN A C 1
ATOM 884 O O . GLN A 1 111 ? -18.678 -3.846 30.228 1.00 92.25 111 GLN A O 1
ATOM 889 N N . ASP A 1 112 ? -17.852 -1.953 29.353 1.00 94.50 112 ASP A N 1
ATOM 890 C CA . ASP A 1 112 ? -17.968 -1.176 30.587 1.00 94.50 112 ASP A CA 1
ATOM 891 C C . ASP A 1 112 ? -19.421 -1.045 31.048 1.00 94.50 112 ASP A C 1
ATOM 893 O O . ASP A 1 112 ? -19.714 -1.144 32.241 1.00 94.50 112 ASP A O 1
ATOM 897 N N . ARG A 1 113 ? -20.355 -0.838 30.111 1.00 94.06 113 ARG A N 1
ATOM 898 C CA . ARG A 1 113 ? -21.792 -0.782 30.420 1.00 94.06 113 ARG A CA 1
ATOM 899 C C . ARG A 1 113 ? -22.310 -2.117 30.944 1.00 94.06 113 ARG A C 1
ATOM 901 O O . ARG A 1 113 ? -23.034 -2.115 31.937 1.00 94.06 113 ARG A O 1
ATOM 908 N N . GLU A 1 114 ? -21.934 -3.226 30.308 1.00 92.31 114 GLU A N 1
ATOM 909 C CA . GLU A 1 114 ? -22.315 -4.577 30.741 1.00 92.31 114 GLU A CA 1
ATOM 910 C C . GLU A 1 114 ? -21.742 -4.889 32.134 1.00 92.31 114 GLU A C 1
ATOM 912 O O . GLU A 1 114 ? -22.495 -5.278 33.026 1.00 92.31 114 GLU A O 1
ATOM 917 N N . ARG A 1 115 ? -20.458 -4.590 32.378 1.00 94.00 115 ARG A N 1
ATOM 918 C CA . ARG A 1 115 ? -19.814 -4.770 33.690 1.00 94.00 115 ARG A CA 1
ATOM 919 C C . ARG A 1 115 ? -20.497 -3.948 34.785 1.00 94.00 115 ARG A C 1
ATOM 921 O O . ARG A 1 115 ? -20.827 -4.470 35.843 1.00 94.00 115 ARG A O 1
ATOM 928 N N . ARG A 1 116 ? -20.772 -2.663 34.530 1.00 95.25 116 ARG A N 1
ATOM 929 C CA . ARG A 1 116 ? -21.506 -1.798 35.475 1.00 95.25 116 ARG A CA 1
ATOM 930 C C . ARG A 1 116 ? -22.936 -2.272 35.719 1.00 95.25 116 ARG A C 1
ATOM 932 O O . ARG A 1 116 ? -23.531 -1.917 36.733 1.00 95.25 116 ARG A O 1
ATOM 939 N N . HIS A 1 117 ? -23.544 -2.976 34.770 1.00 95.25 117 HIS A N 1
ATOM 940 C CA . HIS A 1 117 ? -24.866 -3.553 34.969 1.00 95.25 117 HIS A CA 1
ATOM 941 C C . HIS A 1 117 ? -24.799 -4.792 35.863 1.00 95.25 117 HIS A C 1
ATOM 943 O O . HIS A 1 117 ? -25.565 -4.857 36.817 1.00 95.25 117 HIS A O 1
ATOM 949 N N . GLN A 1 118 ? -23.847 -5.696 35.614 1.00 94.00 118 GLN A N 1
ATOM 950 C CA . GLN A 1 118 ? -23.608 -6.886 36.439 1.00 94.00 118 GLN A CA 1
ATOM 951 C C . GLN A 1 118 ? -23.316 -6.517 37.896 1.00 94.00 118 GLN A C 1
ATOM 953 O O . GLN A 1 118 ? -24.043 -6.955 38.777 1.00 94.00 118 GLN A O 1
ATOM 958 N N . ILE A 1 119 ? -22.377 -5.594 38.136 1.00 94.75 119 ILE A N 1
ATOM 959 C CA . ILE A 1 119 ? -22.045 -5.121 39.494 1.00 94.75 119 ILE A CA 1
ATOM 960 C C . ILE A 1 119 ? -23.286 -4.576 40.217 1.00 94.75 119 ILE A C 1
ATOM 962 O O . ILE A 1 119 ? -23.498 -4.850 41.393 1.00 94.75 119 ILE A O 1
ATOM 966 N N . ARG A 1 120 ? -24.141 -3.817 39.516 1.00 95.19 120 ARG A N 1
ATOM 967 C CA . ARG A 1 120 ? -25.379 -3.282 40.107 1.00 95.19 120 ARG A CA 1
ATOM 968 C C . ARG A 1 120 ? -26.408 -4.368 40.415 1.00 95.19 120 ARG A C 1
ATOM 970 O O . ARG A 1 120 ? -27.169 -4.201 41.360 1.00 95.19 120 ARG A O 1
ATOM 977 N N . GLN A 1 121 ? -26.479 -5.431 39.617 1.00 94.44 121 GLN A N 1
ATOM 978 C CA . GLN A 1 121 ? -27.359 -6.564 39.908 1.00 94.44 121 GLN A CA 1
ATOM 979 C C . GLN A 1 121 ? -26.843 -7.376 41.102 1.00 94.44 121 GLN A C 1
ATOM 981 O O . GLN A 1 121 ? -27.627 -7.707 41.984 1.00 94.44 121 GLN A O 1
ATOM 986 N N . GLU A 1 122 ? -25.535 -7.627 41.164 1.00 93.62 122 GLU A N 1
ATOM 987 C CA . GLU A 1 122 ? -24.885 -8.323 42.282 1.00 93.62 122 GLU A CA 1
ATOM 988 C C . GLU A 1 122 ? -25.056 -7.559 43.600 1.00 93.62 122 GLU A C 1
ATOM 990 O O . GLU A 1 122 ? -25.430 -8.156 44.606 1.00 93.62 122 GLU A O 1
ATOM 995 N N . GLN A 1 123 ? -24.867 -6.233 43.586 1.00 93.50 123 GLN A N 1
ATOM 996 C CA . GLN A 1 123 ? -25.113 -5.381 44.754 1.00 93.50 123 GLN A CA 1
ATOM 997 C C . GLN A 1 123 ? -26.561 -5.470 45.228 1.00 93.50 123 GLN A C 1
ATOM 999 O O . GLN A 1 123 ? -26.792 -5.753 46.396 1.00 93.50 123 GLN A O 1
ATOM 1004 N N . LYS A 1 124 ? -27.536 -5.322 44.321 1.00 94.06 124 LYS A N 1
ATOM 1005 C CA . LYS A 1 124 ? -28.956 -5.455 44.679 1.00 94.06 124 LYS A CA 1
ATOM 1006 C C . LYS A 1 124 ? -29.268 -6.804 45.318 1.00 94.06 124 LYS A C 1
ATOM 1008 O O . LYS A 1 124 ? -29.948 -6.846 46.334 1.00 94.06 124 LYS A O 1
ATOM 1013 N N . HIS A 1 125 ? -28.751 -7.889 44.748 1.00 91.44 125 HIS A N 1
ATOM 1014 C CA . HIS A 1 125 ? -28.977 -9.223 45.292 1.00 91.44 125 HIS A CA 1
ATOM 1015 C C . HIS A 1 125 ? -28.335 -9.398 46.678 1.00 91.44 125 HIS A C 1
ATOM 1017 O O . HIS A 1 125 ? -28.944 -9.965 47.581 1.00 91.44 125 HIS A O 1
ATOM 1023 N N . SER A 1 126 ? -27.127 -8.863 46.873 1.00 92.12 126 SER A N 1
ATOM 1024 C CA . SER A 1 126 ? -26.456 -8.841 48.177 1.00 92.12 126 SER A CA 1
ATOM 1025 C C . SER A 1 126 ? -27.240 -8.039 49.221 1.00 92.12 126 SER A C 1
ATOM 1027 O O . SER A 1 126 ? -27.369 -8.477 50.367 1.00 92.12 126 SER A O 1
ATOM 1029 N N . ASP A 1 127 ? -27.779 -6.882 48.837 1.00 93.38 127 ASP A N 1
ATOM 1030 C CA . ASP A 1 127 ? -28.581 -6.025 49.712 1.00 93.38 127 ASP A CA 1
ATOM 1031 C C . ASP A 1 127 ? -29.892 -6.723 50.109 1.00 93.38 127 ASP A C 1
ATOM 1033 O O . ASP A 1 127 ? -30.266 -6.717 51.282 1.00 93.38 127 ASP A O 1
ATOM 1037 N N . GLU A 1 128 ? -30.556 -7.395 49.162 1.00 91.81 128 GLU A N 1
ATOM 1038 C CA . GLU A 1 128 ? -31.762 -8.199 49.407 1.00 91.81 128 GLU A CA 1
ATOM 1039 C C . GLU A 1 128 ? -31.499 -9.349 50.392 1.00 91.81 128 GLU A C 1
ATOM 1041 O O . GLU A 1 128 ? -32.250 -9.524 51.354 1.00 91.81 128 GLU A O 1
ATOM 1046 N N . LEU A 1 129 ? -30.412 -10.106 50.204 1.00 90.56 129 LEU A N 1
ATOM 1047 C CA . LEU A 1 129 ? -30.011 -11.176 51.125 1.00 90.56 129 LEU A CA 1
ATOM 1048 C C . LEU A 1 129 ? -29.714 -10.638 52.529 1.00 90.56 129 LEU A C 1
ATOM 1050 O O . LEU A 1 129 ? -30.131 -11.228 53.525 1.00 90.56 129 LEU A O 1
ATOM 1054 N N . THR A 1 130 ? -29.023 -9.500 52.614 1.00 91.69 130 THR A N 1
ATOM 1055 C CA . THR A 1 130 ? -28.703 -8.848 53.890 1.00 91.69 130 THR A CA 1
ATOM 1056 C C . THR A 1 130 ? -29.973 -8.386 54.604 1.00 91.69 130 THR A C 1
ATOM 1058 O O . THR A 1 130 ? -30.123 -8.617 55.802 1.00 91.69 130 THR A O 1
ATOM 1061 N N . ALA A 1 131 ? -30.922 -7.793 53.875 1.00 89.38 131 ALA A N 1
ATOM 1062 C CA . ALA A 1 131 ? -32.210 -7.378 54.422 1.00 89.38 131 ALA A CA 1
ATOM 1063 C C . ALA A 1 131 ? -33.033 -8.569 54.943 1.00 89.38 131 ALA A C 1
ATOM 1065 O O . ALA A 1 131 ? -33.601 -8.486 56.033 1.00 89.38 131 ALA A O 1
ATOM 1066 N N . LEU A 1 132 ? -33.057 -9.689 54.210 1.00 86.88 132 LEU A N 1
ATOM 1067 C CA . LEU A 1 132 ? -33.718 -10.924 54.644 1.00 86.88 132 LEU A CA 1
ATOM 1068 C C . LEU A 1 132 ? -33.067 -11.519 55.897 1.00 86.88 132 LEU A C 1
ATOM 1070 O O . LEU A 1 132 ? -33.771 -11.948 56.809 1.00 86.88 132 LEU A O 1
ATOM 1074 N N . LEU A 1 133 ? -31.735 -11.543 55.972 1.00 85.75 133 LEU A N 1
ATOM 1075 C CA . LEU A 1 133 ? -31.029 -12.004 57.169 1.00 85.75 133 LEU A CA 1
ATOM 1076 C C . LEU A 1 133 ? -31.355 -11.117 58.374 1.00 85.75 133 LEU A C 1
ATOM 1078 O O . LEU A 1 133 ? -31.693 -11.637 59.430 1.00 85.75 133 LEU A O 1
ATOM 1082 N N . LEU A 1 134 ? -31.335 -9.793 58.213 1.00 83.38 134 LEU A N 1
ATOM 1083 C CA . LEU A 1 134 ? -31.669 -8.857 59.289 1.00 83.38 134 LEU A CA 1
ATOM 1084 C C . LEU A 1 134 ? -33.132 -8.972 59.748 1.00 83.38 134 LEU A C 1
ATOM 1086 O O . LEU A 1 134 ? -33.389 -8.891 60.946 1.00 83.38 134 LEU A O 1
ATOM 1090 N N . GLN A 1 135 ? -34.081 -9.217 58.837 1.00 75.88 135 GLN A N 1
ATOM 1091 C CA . GLN A 1 135 ? -35.482 -9.484 59.197 1.00 75.88 135 GLN A CA 1
ATOM 1092 C C . GLN A 1 135 ? -35.661 -10.773 60.003 1.00 75.88 135 GLN A C 1
ATOM 1094 O O . GLN A 1 135 ? -36.537 -10.838 60.859 1.00 75.88 135 GLN A O 1
ATOM 1099 N N . ASN A 1 136 ? -34.835 -11.789 59.753 1.00 67.19 136 ASN A N 1
ATOM 1100 C CA . ASN A 1 136 ? -34.889 -13.055 60.484 1.00 67.19 136 ASN A CA 1
ATOM 1101 C C . ASN A 1 136 ? -34.111 -13.029 61.814 1.00 67.19 136 ASN A C 1
ATOM 1103 O O . ASN A 1 136 ? -34.185 -13.996 62.569 1.00 67.19 136 ASN A O 1
ATOM 1107 N N . VAL A 1 137 ? -33.366 -11.956 62.111 1.00 61.69 137 VAL A N 1
ATOM 1108 C CA . VAL A 1 137 ? -32.477 -11.867 63.285 1.00 61.69 137 VAL A CA 1
ATOM 1109 C C . VAL A 1 137 ? -33.070 -11.065 64.457 1.00 61.69 137 VAL A C 1
ATOM 1111 O O . VAL A 1 137 ? -32.534 -11.166 65.557 1.00 61.69 137 VAL A O 1
ATOM 1114 N N . SER A 1 138 ? -34.214 -10.376 64.322 1.00 50.78 138 SER A N 1
ATOM 1115 C CA . SER A 1 138 ? -34.843 -9.711 65.484 1.00 50.78 138 SER A CA 1
ATOM 1116 C C . SER A 1 138 ? -36.379 -9.638 65.411 1.00 50.78 138 SER A C 1
ATOM 1118 O O . SER A 1 138 ? -36.879 -9.225 64.364 1.00 50.78 138 SER A O 1
ATOM 1120 N N . PRO A 1 139 ? -37.139 -9.915 66.503 1.00 50.62 139 PRO A N 1
ATOM 1121 C CA . PRO A 1 139 ? -36.690 -10.019 67.897 1.00 50.62 139 PRO A CA 1
ATOM 1122 C C . PRO A 1 139 ? -37.039 -11.360 68.587 1.00 50.62 139 PRO A C 1
ATOM 1124 O O . PRO A 1 139 ? -38.208 -11.707 68.740 1.00 50.62 139 PRO A O 1
ATOM 1127 N N . PHE A 1 140 ? -36.029 -12.048 69.132 1.00 43.78 140 PHE A N 1
ATOM 1128 C CA . PHE A 1 140 ? -36.162 -12.604 70.484 1.00 43.78 140 PHE A CA 1
ATOM 1129 C C . PHE A 1 140 ? -35.847 -11.443 71.438 1.00 43.78 140 PHE A C 1
ATOM 1131 O O . PHE A 1 140 ? -34.682 -11.139 71.694 1.00 43.78 140 PHE A O 1
ATOM 1138 N N . ALA A 1 141 ? -36.901 -10.727 71.831 1.00 42.84 141 ALA A N 1
ATOM 1139 C CA . ALA A 1 141 ? -36.947 -9.893 73.028 1.00 42.84 141 ALA A CA 1
ATOM 1140 C C . ALA A 1 141 ? -37.512 -10.733 74.178 1.00 42.84 141 ALA A C 1
ATOM 1142 O O . ALA A 1 141 ? -38.365 -11.604 73.884 1.00 42.84 141 ALA A O 1
#

InterPro domains:
  IPR012823 Flagellar export FliJ [PF02050] (2-135)
  IPR053716 Flagellar assembly and chemotaxis effector [G3DSA:1.10.287.1700] (2-135)

Organism: NCBI:txid502051

Sequence (141 aa):
MKMLNRYLNLQQQKLDSMQQRQSKLQHQHQQECDRLSQLQQHASGLGNASTVNNAMGLQNLSAVRTQLQALCEQQGLKVAQADQEVRRQQQACVAQLRYNKGLEVVRDKQQDRERRHQIRQEQKHSDELTALLLQNVSPFA

Secondary structure (DSSP, 8-state):
-HHHHHHHHHHHHHHHHHHHHHHHHHHHHHHHHHHHHHHHHHHHHS--GGG--SHHHHHHHHHHHHHHHHHHHHHHHHHHHHHHHHHHHHHHHHHHHHHHHHHHHHHHHHHHHHHHHHHHHHHHHHHHHHHHHHHHH----

pLDDT: mean 90.45, std 11.24, range [42.84, 98.44]

Foldseek 3Di:
DVVLVVVLVVLVVVLVVLVVVLVVLVVVLVVLVVVLVVLVVVLVVLDDPVVPPDPVVSVVSVVVNVVSVVVSVVSVVVSVVSVVVSVVSVVVSVVSVVVSVVSVVVVVVVVVVVVVVVVVVVVVVVVVVVVVVVVVPDDPD